Protein AF-A0A2M7IYM7-F1 (afdb_monomer)

Mean predicted aligned error: 7.08 Å

Sequence (75 aa):
MAKELKRDVRIAPPNLDFSMGYAIYGNTVRFISNQKNFGFLVESQELADMMRNQFKIIWDISKPTKESLTLTRQR

Foldseek 3Di:
DDDDDPDWDFAFDPPDDDQWDWDADQQKIKIAGPVDRDIDMDRHNVVSVVVVVVVVVRVVRTGTDPSNVVVVVVD

pLDDT: mean 85.77, std 16.22, range [38.91, 98.44]

Structure (mmCIF, N/CA/C/O backbone):
data_AF-A0A2M7IYM7-F1
#
_entry.id   AF-A0A2M7IYM7-F1
#
loop_
_atom_site.group_PDB
_atom_site.id
_atom_site.type_symbol
_atom_site.label_atom_id
_atom_site.label_alt_id
_atom_site.label_comp_id
_atom_site.label_asym_id
_atom_site.label_entity_id
_atom_site.label_seq_id
_atom_site.pdbx_PDB_ins_code
_atom_site.Cartn_x
_atom_site.Cartn_y
_atom_site.Cartn_z
_atom_site.occupancy
_atom_site.B_iso_or_equiv
_atom_site.auth_seq_id
_atom_site.auth_comp_id
_atom_site.auth_asym_id
_atom_site.auth_atom_id
_atom_site.pdbx_PDB_model_num
ATOM 1 N N . MET A 1 1 ? 12.102 -31.093 -3.497 1.00 38.91 1 MET A N 1
ATOM 2 C CA . MET A 1 1 ? 10.719 -30.587 -3.370 1.00 38.91 1 MET A CA 1
ATOM 3 C C . MET A 1 1 ? 10.784 -29.067 -3.262 1.00 38.91 1 MET A C 1
ATOM 5 O O . MET A 1 1 ? 11.210 -28.575 -2.225 1.00 38.91 1 MET A O 1
ATOM 9 N N . ALA A 1 2 ? 10.487 -28.317 -4.326 1.00 57.31 2 ALA A N 1
ATOM 10 C CA . ALA A 1 2 ? 10.411 -26.856 -4.230 1.00 57.31 2 ALA A CA 1
ATOM 11 C C . ALA A 1 2 ? 9.102 -26.486 -3.515 1.00 57.31 2 ALA A C 1
ATOM 13 O O . ALA A 1 2 ? 8.036 -26.950 -3.907 1.00 57.31 2 ALA A O 1
ATOM 14 N N . LYS A 1 3 ? 9.191 -25.729 -2.419 1.00 68.31 3 LYS A N 1
ATOM 15 C CA . LYS A 1 3 ? 8.040 -25.334 -1.599 1.00 68.31 3 LYS A CA 1
ATOM 16 C C . LYS A 1 3 ? 7.210 -24.301 -2.362 1.00 68.31 3 LYS A C 1
ATOM 18 O O . LYS A 1 3 ? 7.722 -23.229 -2.673 1.00 68.31 3 LYS A O 1
ATOM 23 N N . GLU A 1 4 ? 5.950 -24.616 -2.645 1.00 73.44 4 GLU A N 1
ATOM 24 C CA . GLU A 1 4 ? 5.015 -23.681 -3.272 1.00 73.44 4 GLU A CA 1
ATOM 25 C C . GLU A 1 4 ? 4.793 -22.473 -2.347 1.00 73.44 4 GLU A C 1
ATOM 27 O O . GLU A 1 4 ? 4.436 -22.612 -1.171 1.00 73.44 4 GLU A O 1
ATOM 32 N N . LEU A 1 5 ? 5.079 -21.273 -2.853 1.00 75.44 5 LEU A N 1
ATOM 33 C CA . LEU A 1 5 ? 4.918 -20.031 -2.106 1.00 75.44 5 LEU A CA 1
ATOM 34 C C . LEU A 1 5 ? 3.489 -19.516 -2.288 1.00 75.44 5 LEU A C 1
ATOM 36 O O . LEU A 1 5 ? 3.037 -19.322 -3.407 1.00 75.44 5 LEU A O 1
ATOM 40 N N . LYS A 1 6 ? 2.800 -19.207 -1.185 1.00 84.38 6 LYS A N 1
ATOM 41 C CA . LYS A 1 6 ? 1.455 -18.595 -1.201 1.00 84.38 6 LYS A CA 1
ATOM 42 C C . LYS A 1 6 ? 1.471 -17.074 -1.434 1.00 84.38 6 LYS A C 1
ATOM 44 O O . LYS A 1 6 ? 0.485 -16.404 -1.147 1.00 84.38 6 LYS A O 1
ATOM 49 N N . ARG A 1 7 ? 2.612 -16.516 -1.853 1.00 84.38 7 ARG A N 1
ATOM 50 C CA . ARG A 1 7 ? 2.825 -15.073 -2.028 1.00 84.38 7 ARG A CA 1
ATOM 51 C C . ARG A 1 7 ? 3.397 -14.798 -3.410 1.00 84.38 7 ARG A C 1
ATOM 53 O O . ARG A 1 7 ? 4.337 -15.474 -3.822 1.00 84.38 7 ARG A O 1
ATOM 60 N N . ASP A 1 8 ? 2.904 -13.737 -4.031 1.00 90.06 8 ASP A N 1
ATOM 61 C CA . ASP A 1 8 ? 3.539 -13.124 -5.189 1.00 90.06 8 ASP A CA 1
ATOM 62 C C . ASP A 1 8 ? 4.379 -11.933 -4.736 1.00 90.06 8 ASP A C 1
ATOM 64 O O . ASP A 1 8 ? 4.020 -11.218 -3.798 1.00 90.06 8 ASP A O 1
ATOM 68 N N . VAL A 1 9 ? 5.511 -11.707 -5.403 1.00 91.06 9 VAL A N 1
ATOM 69 C CA . VAL A 1 9 ? 6.404 -10.581 -5.109 1.00 91.06 9 VAL A CA 1
ATOM 70 C C . VAL A 1 9 ? 6.844 -9.920 -6.398 1.00 91.06 9 VAL A C 1
ATOM 72 O O . VAL A 1 9 ? 7.272 -10.588 -7.341 1.00 91.06 9 VAL A O 1
ATOM 75 N N . ARG A 1 10 ? 6.799 -8.590 -6.405 1.00 93.50 10 ARG A N 1
ATOM 76 C CA . ARG A 1 10 ? 7.320 -7.764 -7.487 1.00 93.50 10 ARG A CA 1
ATOM 77 C C . ARG A 1 10 ? 8.254 -6.6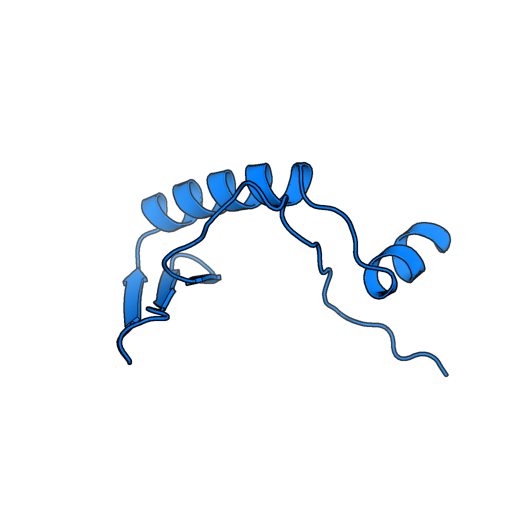90 -6.944 1.00 93.50 10 A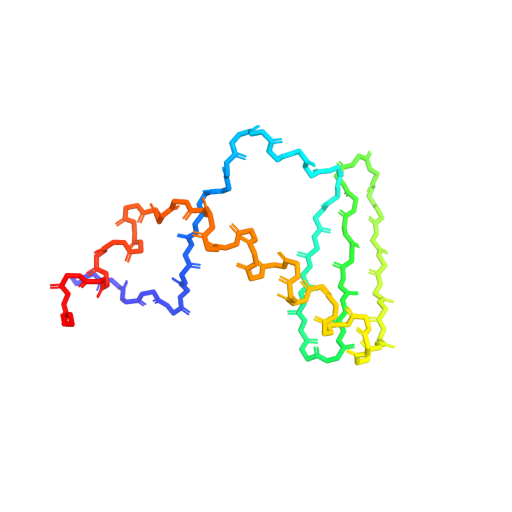RG A C 1
ATOM 79 O O . ARG A 1 10 ? 8.163 -6.310 -5.781 1.00 93.50 10 ARG A O 1
ATOM 86 N N . ILE A 1 11 ? 9.152 -6.222 -7.801 1.00 92.94 11 ILE A N 1
ATOM 87 C CA . ILE A 1 11 ? 10.082 -5.130 -7.531 1.00 92.94 11 ILE A CA 1
ATOM 88 C C . ILE A 1 11 ? 9.558 -3.879 -8.226 1.00 92.94 11 ILE A C 1
ATOM 90 O O . ILE A 1 11 ? 9.398 -3.872 -9.452 1.00 92.94 11 ILE A O 1
ATOM 94 N N . ALA A 1 12 ? 9.285 -2.841 -7.437 1.00 93.62 12 ALA A N 1
ATOM 95 C CA . ALA A 1 12 ? 8.843 -1.551 -7.945 1.00 93.62 12 ALA A CA 1
ATOM 96 C C . ALA A 1 12 ? 9.926 -0.885 -8.816 1.00 93.62 12 ALA A C 1
ATOM 98 O O . ALA A 1 12 ? 11.121 -1.118 -8.601 1.00 93.62 12 ALA A O 1
ATOM 99 N N . PRO A 1 13 ? 9.535 -0.064 -9.807 1.00 93.00 13 PRO A N 1
ATOM 100 C CA . PRO A 1 13 ? 10.469 0.757 -10.566 1.00 93.00 13 PRO A CA 1
ATOM 101 C C . PRO A 1 13 ? 11.341 1.647 -9.661 1.00 93.00 13 PRO A C 1
ATOM 103 O O . PRO A 1 13 ? 10.836 2.188 -8.678 1.00 93.00 13 PRO A O 1
ATOM 106 N N . PRO A 1 14 ? 12.628 1.856 -9.997 1.00 90.12 14 PRO A N 1
ATOM 107 C CA . PRO A 1 14 ? 13.567 2.590 -9.142 1.00 90.12 14 PRO A CA 1
ATOM 108 C C . PRO A 1 14 ? 13.241 4.083 -8.993 1.00 90.12 14 PRO A C 1
ATOM 110 O O . PRO A 1 14 ? 13.783 4.739 -8.115 1.00 90.12 14 PRO A O 1
ATOM 113 N N . ASN A 1 15 ? 12.379 4.633 -9.852 1.00 90.94 15 ASN A N 1
ATOM 114 C CA . ASN A 1 15 ? 11.918 6.020 -9.785 1.00 90.9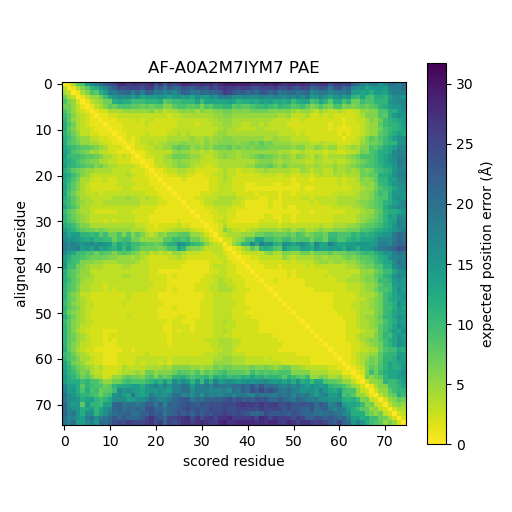4 15 ASN A CA 1
ATOM 115 C C . ASN A 1 15 ? 10.765 6.236 -8.788 1.00 90.94 15 ASN A C 1
ATOM 117 O O . ASN A 1 15 ? 10.327 7.371 -8.621 1.00 90.94 15 ASN A O 1
ATOM 121 N N . LEU A 1 16 ? 10.242 5.171 -8.172 1.00 90.06 16 LEU A N 1
ATOM 122 C CA . LEU A 1 16 ? 9.283 5.279 -7.079 1.00 90.06 16 LEU A CA 1
ATOM 123 C C . LEU A 1 16 ? 10.027 5.226 -5.749 1.00 90.06 16 LEU A C 1
ATOM 125 O O . LEU A 1 16 ? 10.535 4.175 -5.360 1.00 90.06 16 LEU A O 1
ATOM 129 N N . ASP A 1 17 ? 10.053 6.359 -5.057 1.00 86.25 17 ASP A N 1
ATOM 130 C CA . ASP A 1 17 ? 10.598 6.462 -3.710 1.00 86.25 17 ASP A CA 1
ATOM 131 C C . ASP A 1 17 ? 9.460 6.478 -2.681 1.00 86.25 17 ASP A C 1
ATOM 133 O O . ASP A 1 17 ? 8.545 7.305 -2.746 1.00 86.25 17 ASP A O 1
ATOM 137 N N . PHE A 1 18 ? 9.509 5.542 -1.736 1.00 86.56 18 PHE A N 1
ATOM 138 C CA . PHE A 1 18 ? 8.532 5.416 -0.662 1.00 86.56 18 PHE A CA 1
ATOM 139 C C . PHE A 1 18 ? 9.187 5.811 0.660 1.00 86.56 18 PHE A C 1
ATOM 141 O O . PHE A 1 18 ? 9.944 5.044 1.255 1.00 86.56 18 PHE A O 1
ATOM 148 N N . SER A 1 19 ? 8.841 6.996 1.164 1.00 87.81 19 SER A N 1
ATOM 149 C CA . SER A 1 19 ? 9.331 7.486 2.460 1.00 87.81 19 SER A CA 1
ATOM 150 C C . SER A 1 19 ? 8.754 6.717 3.659 1.00 87.81 19 SER A C 1
ATOM 152 O O . SER A 1 19 ? 9.362 6.682 4.732 1.00 87.81 19 SER A O 1
ATOM 154 N N . MET A 1 20 ? 7.599 6.070 3.475 1.00 90.06 20 MET A N 1
ATOM 155 C CA . MET A 1 20 ? 6.950 5.179 4.438 1.00 90.06 20 MET A CA 1
ATOM 156 C C . MET A 1 20 ? 6.472 3.904 3.745 1.00 90.06 20 MET A C 1
ATOM 158 O O . MET A 1 20 ? 6.082 3.928 2.578 1.00 90.06 20 MET A O 1
ATOM 162 N N . GLY A 1 21 ? 6.440 2.803 4.491 1.00 92.19 21 GLY A N 1
ATOM 163 C CA . GLY A 1 21 ? 5.765 1.582 4.065 1.00 92.19 21 GLY A CA 1
ATOM 164 C C . GLY A 1 21 ? 4.280 1.615 4.420 1.00 92.19 21 GLY A C 1
ATOM 165 O O . GLY A 1 21 ? 3.878 2.255 5.395 1.00 92.19 21 GLY A O 1
ATOM 166 N N . TYR A 1 22 ? 3.461 0.882 3.665 1.00 95.06 22 TYR A N 1
ATOM 167 C CA . TYR A 1 22 ? 2.088 0.601 4.070 1.00 95.06 22 TYR A CA 1
ATOM 168 C C . TYR A 1 22 ? 1.673 -0.840 3.776 1.00 95.06 22 TYR A C 1
ATOM 170 O O . TYR A 1 22 ? 2.202 -1.490 2.876 1.00 95.06 22 TYR A O 1
ATOM 178 N N . ALA A 1 23 ? 0.707 -1.330 4.549 1.00 95.88 23 ALA A N 1
ATOM 179 C CA . ALA A 1 23 ? 0.058 -2.617 4.340 1.00 95.88 23 ALA A CA 1
ATOM 180 C C . ALA A 1 23 ? -1.461 -2.457 4.442 1.00 95.88 23 ALA A C 1
ATOM 182 O O . ALA A 1 23 ? -1.959 -1.767 5.333 1.00 95.88 23 ALA A O 1
ATOM 183 N N . ILE A 1 24 ? -2.186 -3.108 3.536 1.00 97.69 24 ILE A N 1
ATOM 184 C CA . ILE A 1 24 ? -3.648 -3.063 3.467 1.00 97.69 24 ILE A CA 1
ATOM 185 C C 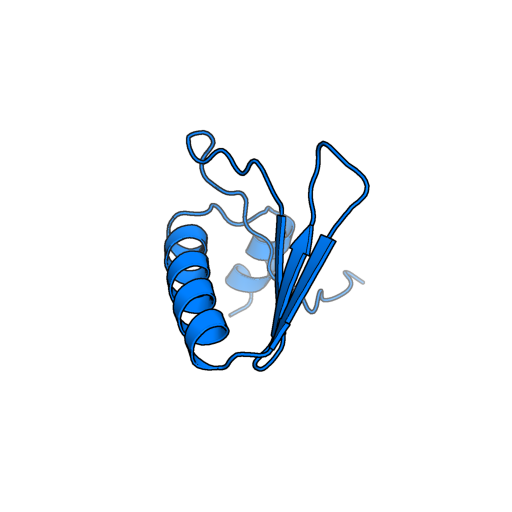. ILE A 1 24 ? -4.190 -4.430 3.877 1.00 97.69 24 ILE A C 1
ATOM 187 O O . ILE A 1 24 ? -3.770 -5.450 3.329 1.00 97.69 24 ILE A O 1
ATOM 191 N N . TYR A 1 25 ? -5.133 -4.458 4.816 1.00 96.94 25 TYR A N 1
ATOM 192 C CA . TYR A 1 25 ? -5.797 -5.683 5.255 1.00 96.94 25 TYR A CA 1
ATOM 193 C C . TYR A 1 25 ? -7.267 -5.4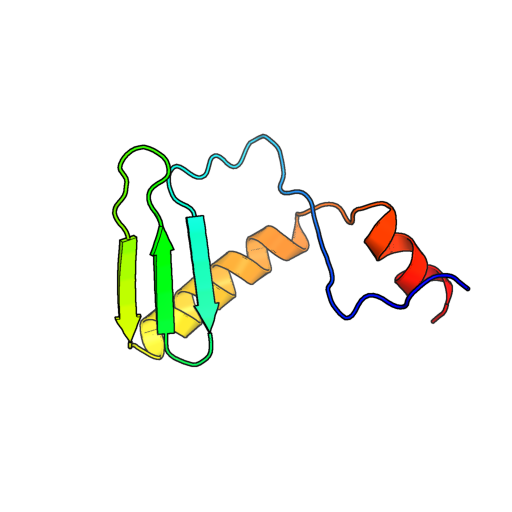10 5.567 1.00 96.94 25 TYR A C 1
ATOM 195 O O . TYR A 1 25 ? -7.569 -4.627 6.469 1.00 96.94 25 TYR A O 1
ATOM 203 N N . GLY A 1 26 ? -8.189 -6.041 4.832 1.00 96.44 26 GLY A N 1
ATOM 204 C CA . GLY A 1 26 ? -9.611 -5.698 4.934 1.00 96.44 26 GLY A CA 1
ATOM 205 C C . GLY A 1 26 ? -9.813 -4.186 4.777 1.00 96.44 26 GLY A C 1
ATOM 206 O O . GLY A 1 26 ? -9.137 -3.560 3.965 1.00 96.44 26 GLY A O 1
ATOM 207 N N . ASN A 1 27 ? -10.677 -3.587 5.585 1.00 97.94 27 ASN A N 1
ATOM 208 C CA . ASN A 1 27 ? -10.926 -2.141 5.642 1.00 97.94 27 ASN A CA 1
ATOM 209 C C . ASN A 1 27 ? -9.848 -1.339 6.413 1.00 97.94 27 ASN A C 1
ATOM 211 O O . ASN A 1 27 ? -10.087 -0.184 6.756 1.00 97.94 27 ASN A O 1
ATOM 215 N N . THR A 1 28 ? -8.677 -1.918 6.706 1.00 98.12 28 THR A N 1
ATOM 216 C CA . THR A 1 28 ? -7.606 -1.248 7.463 1.00 98.12 28 THR A CA 1
ATOM 217 C C . THR A 1 28 ? -6.368 -0.981 6.615 1.00 98.12 28 THR A C 1
ATOM 219 O O . THR A 1 28 ? -5.964 -1.805 5.789 1.00 98.12 28 THR A O 1
ATOM 222 N N . VAL A 1 29 ? -5.726 0.161 6.864 1.00 98.12 29 VAL A N 1
ATOM 223 C CA . VAL A 1 29 ? -4.421 0.521 6.301 1.00 98.12 29 VAL A CA 1
ATOM 224 C C . VAL A 1 29 ? -3.456 0.820 7.439 1.00 98.12 29 VAL A C 1
ATOM 226 O O . VAL A 1 29 ? -3.743 1.630 8.319 1.00 98.12 29 VAL A O 1
ATOM 229 N N . ARG A 1 30 ? -2.299 0.159 7.425 1.00 97.31 30 ARG A N 1
ATOM 230 C CA . ARG A 1 30 ? -1.198 0.399 8.361 1.00 97.31 30 ARG A CA 1
ATOM 231 C C . ARG A 1 30 ? -0.118 1.186 7.650 1.00 97.31 30 ARG A C 1
ATOM 233 O O . ARG A 1 30 ? 0.381 0.708 6.639 1.00 97.31 30 ARG A O 1
ATOM 240 N N . PHE A 1 31 ? 0.267 2.326 8.202 1.00 95.94 31 PHE A N 1
ATOM 241 C CA . PHE A 1 31 ? 1.431 3.090 7.767 1.00 95.94 31 PHE A CA 1
ATOM 242 C C . PHE A 1 31 ? 2.572 2.871 8.752 1.00 95.94 31 PHE A C 1
ATOM 244 O O . PHE A 1 31 ? 2.364 2.901 9.966 1.00 95.94 31 PHE A O 1
ATOM 251 N N . ILE A 1 32 ? 3.770 2.629 8.230 1.00 94.19 32 ILE A N 1
ATOM 252 C CA . ILE A 1 32 ? 4.968 2.318 9.008 1.00 94.19 32 ILE A CA 1
ATOM 253 C C . ILE A 1 32 ? 6.062 3.281 8.558 1.00 94.19 32 ILE A C 1
ATOM 255 O O . ILE A 1 32 ? 6.434 3.307 7.383 1.00 94.19 32 ILE A O 1
ATOM 259 N N . SER A 1 33 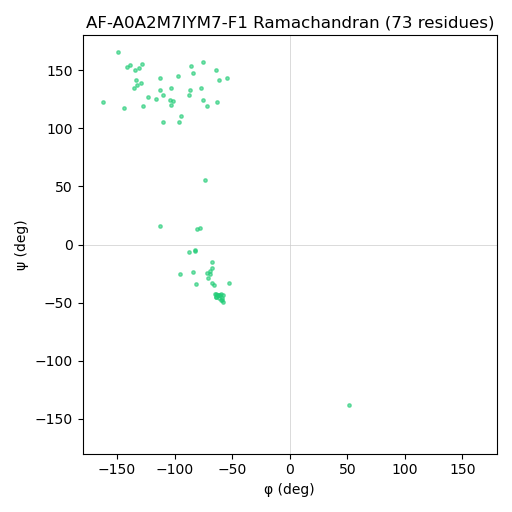? 6.558 4.096 9.485 1.00 91.25 33 SER A N 1
ATOM 260 C CA . SER A 1 33 ? 7.658 5.009 9.202 1.00 91.25 33 SER A CA 1
ATOM 261 C C . SER A 1 33 ? 8.984 4.254 9.177 1.00 91.25 33 SER A C 1
ATOM 263 O O . SER A 1 33 ? 9.273 3.453 10.063 1.00 91.25 33 SER A O 1
ATOM 265 N N . ASN A 1 34 ? 9.804 4.544 8.167 1.00 79.31 34 ASN A N 1
ATOM 266 C CA . ASN A 1 34 ? 11.159 3.998 8.063 1.00 79.31 34 ASN A CA 1
ATOM 267 C C . ASN A 1 34 ? 12.182 4.818 8.865 1.00 79.31 34 ASN A C 1
ATOM 269 O O . ASN A 1 34 ? 13.233 4.304 9.228 1.00 79.31 34 ASN A O 1
ATOM 273 N N . GLN A 1 35 ? 11.899 6.100 9.122 1.00 79.50 35 GLN A N 1
ATOM 274 C CA . GLN A 1 35 ? 12.855 7.024 9.751 1.00 79.50 35 GLN A CA 1
ATOM 275 C C . GLN A 1 35 ? 12.678 7.142 11.263 1.00 79.50 35 GLN A C 1
ATOM 277 O O . GLN A 1 35 ? 13.594 7.525 11.984 1.00 79.50 35 GLN A O 1
ATOM 282 N N . LYS A 1 36 ? 11.472 6.870 11.750 1.00 76.38 36 LYS A N 1
ATOM 283 C CA . LYS A 1 36 ? 11.123 6.955 13.163 1.00 76.38 36 LYS A CA 1
ATOM 284 C C . LYS A 1 36 ? 10.357 5.684 13.503 1.00 76.38 36 LYS A C 1
ATOM 286 O O . LYS A 1 36 ? 9.538 5.254 12.703 1.00 76.38 36 LYS A O 1
ATOM 291 N N . ASN A 1 37 ? 10.579 5.113 14.683 1.00 82.50 37 ASN A N 1
ATOM 292 C CA . ASN A 1 37 ? 9.914 3.883 15.133 1.00 82.50 37 ASN A CA 1
ATOM 293 C C . ASN A 1 37 ? 8.438 4.130 15.506 1.00 82.50 37 ASN A C 1
ATOM 295 O O . ASN A 1 37 ? 8.023 3.868 16.631 1.00 82.50 37 ASN A O 1
ATOM 299 N N . PHE A 1 38 ? 7.650 4.684 14.585 1.00 90.50 38 PHE A N 1
ATOM 300 C CA . PHE A 1 38 ? 6.216 4.864 14.741 1.00 90.50 38 PHE A CA 1
ATOM 301 C C . PHE A 1 38 ? 5.478 4.353 13.509 1.00 90.50 38 PHE A C 1
ATOM 303 O O . PHE A 1 38 ? 5.971 4.367 12.381 1.00 90.50 38 PHE A O 1
ATOM 310 N N . GLY A 1 39 ? 4.251 3.927 13.747 1.00 92.81 39 GLY A N 1
ATOM 311 C CA . GLY A 1 39 ? 3.285 3.612 12.719 1.00 92.81 39 GLY A CA 1
ATOM 312 C C . GLY A 1 39 ? 1.896 3.905 13.252 1.00 92.81 39 GLY A C 1
ATOM 313 O O . GLY A 1 39 ? 1.708 4.096 14.454 1.00 92.81 39 GLY A O 1
ATOM 314 N N . PHE A 1 40 ? 0.927 3.960 12.356 1.00 9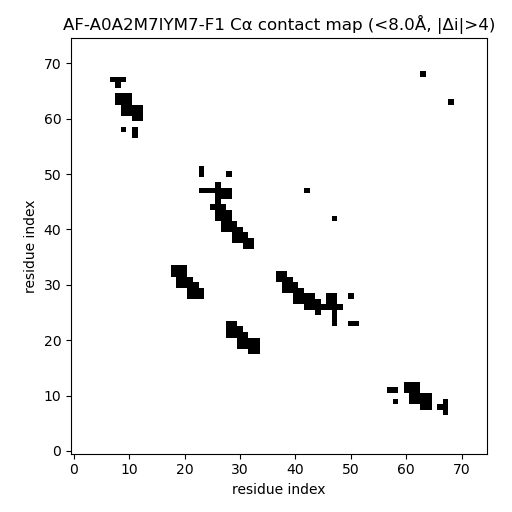5.19 40 PHE A N 1
ATOM 315 C CA . PHE A 1 40 ? -0.467 4.142 12.727 1.00 95.19 40 PHE A CA 1
ATOM 316 C C . PHE A 1 40 ? -1.358 3.284 11.838 1.00 95.19 40 PHE A C 1
ATOM 318 O O . PHE A 1 40 ? -0.997 2.930 10.713 1.00 95.19 40 PHE A O 1
ATOM 325 N N . LEU A 1 41 ? -2.513 2.917 12.382 1.00 97.38 41 LEU A N 1
ATOM 326 C CA . LEU A 1 41 ? -3.542 2.159 11.691 1.00 97.38 41 LEU A CA 1
ATOM 327 C C . LEU A 1 41 ? -4.754 3.060 11.516 1.00 97.38 41 LEU A C 1
ATOM 329 O O . LEU A 1 41 ? -5.194 3.698 12.469 1.00 97.38 41 LEU A O 1
ATOM 333 N N . VAL A 1 42 ? -5.293 3.078 10.306 1.00 98.00 42 VAL A N 1
ATOM 334 C CA . VAL A 1 42 ? -6.571 3.717 10.006 1.00 98.00 42 VAL A CA 1
ATOM 335 C C . VAL A 1 42 ? -7.540 2.638 9.554 1.00 98.00 42 VAL A C 1
ATOM 337 O O . VAL A 1 42 ? -7.243 1.887 8.623 1.00 98.00 42 VAL A O 1
ATOM 340 N N . GLU A 1 43 ? -8.688 2.555 10.217 1.00 98.31 43 GLU A N 1
ATOM 341 C CA . GLU A 1 43 ? -9.807 1.719 9.796 1.00 98.31 43 GLU A CA 1
ATOM 342 C C . GLU A 1 43 ? -10.799 2.581 9.012 1.00 98.31 43 GLU A C 1
ATOM 344 O O . GLU A 1 43 ? -11.484 3.437 9.564 1.00 98.31 43 GLU A O 1
ATOM 349 N N . SER A 1 44 ? -10.815 2.403 7.694 1.00 98.25 44 SER A N 1
ATOM 350 C CA . SER A 1 44 ? -11.704 3.102 6.774 1.00 98.25 44 SER A CA 1
ATOM 351 C C . SER A 1 44 ? -11.752 2.338 5.458 1.00 98.25 44 SER A C 1
ATOM 353 O O . SER A 1 44 ? -10.725 2.132 4.805 1.00 98.25 44 SER A O 1
ATOM 355 N N . GLN A 1 45 ? -12.957 1.933 5.054 1.00 98.31 45 GLN A N 1
ATOM 356 C CA . GLN A 1 45 ? -13.165 1.243 3.783 1.00 98.31 45 GLN A CA 1
ATOM 357 C C . GLN A 1 45 ? -12.752 2.127 2.598 1.00 98.31 45 GLN A C 1
ATOM 359 O O . GLN A 1 45 ? -12.046 1.658 1.712 1.00 98.31 45 GLN A O 1
ATOM 364 N N . GLU A 1 46 ? -13.114 3.411 2.630 1.00 98.44 46 GLU A N 1
ATOM 365 C CA . GLU A 1 46 ? -12.789 4.382 1.581 1.00 98.44 46 GLU A CA 1
ATOM 366 C C . GLU A 1 46 ? -11.274 4.555 1.417 1.00 98.44 46 GLU A C 1
ATOM 368 O O . GLU A 1 46 ? -10.744 4.479 0.305 1.00 98.44 46 GLU A O 1
ATOM 373 N N . LEU A 1 47 ? -10.550 4.701 2.533 1.00 98.06 47 LEU A N 1
ATOM 374 C CA . LEU A 1 47 ? -9.094 4.800 2.491 1.00 98.06 47 LEU A CA 1
ATOM 375 C C . LEU A 1 47 ? -8.465 3.495 1.990 1.00 98.06 47 LEU A C 1
ATOM 377 O O . LEU A 1 47 ? -7.546 3.529 1.173 1.00 98.06 47 LEU A O 1
ATOM 381 N N . ALA A 1 48 ? -8.954 2.342 2.455 1.00 98.44 48 ALA A N 1
ATOM 382 C CA . ALA A 1 48 ? -8.463 1.049 1.997 1.00 98.44 48 ALA A CA 1
ATOM 383 C C . ALA A 1 48 ? -8.658 0.879 0.482 1.00 98.44 48 ALA A C 1
ATOM 385 O O . ALA A 1 48 ? -7.733 0.434 -0.196 1.00 98.44 48 ALA A O 1
ATOM 386 N N . ASP A 1 49 ? -9.806 1.277 -0.067 1.00 98.38 49 ASP A N 1
ATOM 387 C CA . ASP A 1 49 ? -10.086 1.217 -1.505 1.00 98.38 49 ASP A CA 1
ATOM 388 C C . ASP A 1 49 ? -9.167 2.135 -2.315 1.00 98.38 49 ASP A C 1
ATOM 390 O O . ASP A 1 49 ? -8.566 1.698 -3.303 1.00 98.38 49 ASP A O 1
ATOM 394 N N . MET A 1 50 ? -8.968 3.375 -1.860 1.00 98.19 50 MET A N 1
ATOM 395 C CA . MET A 1 50 ? -8.027 4.306 -2.485 1.00 98.19 50 MET A CA 1
ATOM 396 C C . MET A 1 50 ? -6.603 3.729 -2.518 1.00 98.19 50 MET A C 1
ATOM 398 O O . MET A 1 50 ? -5.960 3.694 -3.572 1.00 98.19 50 MET A O 1
ATOM 402 N N . MET A 1 51 ? -6.121 3.223 -1.381 1.00 97.75 51 MET A N 1
ATOM 403 C C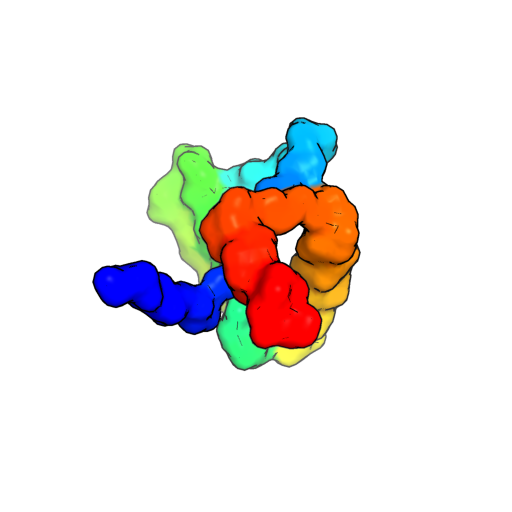A . MET A 1 51 ? -4.772 2.667 -1.272 1.00 97.75 51 MET A CA 1
ATOM 404 C C . MET A 1 51 ? -4.616 1.370 -2.080 1.00 97.75 51 MET A C 1
ATOM 406 O O . MET A 1 51 ? -3.550 1.137 -2.648 1.00 97.75 51 MET A O 1
ATOM 410 N N . ARG A 1 52 ? -5.662 0.536 -2.205 1.00 97.81 52 ARG A N 1
ATOM 411 C CA . ARG A 1 52 ? -5.637 -0.654 -3.080 1.00 97.81 52 ARG A CA 1
ATOM 412 C C . ARG A 1 52 ? -5.490 -0.271 -4.544 1.00 97.81 52 ARG A C 1
ATOM 414 O O . ARG A 1 52 ? -4.719 -0.912 -5.254 1.00 97.81 52 ARG A O 1
ATOM 421 N N . ASN A 1 53 ? -6.199 0.763 -4.991 1.00 97.88 53 ASN A N 1
ATOM 422 C CA . ASN A 1 53 ? -6.085 1.249 -6.364 1.00 97.88 53 ASN A CA 1
ATOM 423 C C . ASN A 1 53 ? -4.672 1.769 -6.642 1.00 97.88 53 ASN A C 1
ATOM 425 O O . ASN A 1 53 ? -4.076 1.407 -7.656 1.00 97.88 53 ASN A O 1
ATOM 429 N N . GLN A 1 54 ? -4.094 2.529 -5.708 1.00 96.44 54 GLN A N 1
ATOM 430 C CA . GLN A 1 54 ? -2.700 2.957 -5.809 1.00 96.44 54 GLN A CA 1
ATOM 431 C C . GLN A 1 54 ? -1.739 1.757 -5.862 1.00 96.44 54 GLN A C 1
ATOM 433 O O . GLN A 1 54 ? -0.877 1.696 -6.740 1.00 96.44 54 GLN A O 1
ATOM 438 N N . PHE A 1 55 ? -1.907 0.780 -4.963 1.00 96.25 55 PHE A N 1
ATOM 439 C CA . PHE A 1 55 ? -1.094 -0.436 -4.940 1.00 96.25 55 PHE A CA 1
ATOM 440 C C . PHE A 1 55 ? -1.187 -1.206 -6.261 1.00 96.25 55 PHE A C 1
ATOM 442 O O . PHE A 1 55 ? -0.162 -1.635 -6.780 1.00 96.25 55 PHE A O 1
ATOM 449 N N . LYS A 1 56 ? -2.387 -1.345 -6.839 1.00 96.62 56 LYS A N 1
ATOM 450 C CA . LYS A 1 56 ? -2.606 -2.019 -8.126 1.00 96.62 56 LYS A CA 1
ATOM 451 C C . LYS A 1 56 ? -1.817 -1.354 -9.254 1.00 96.62 56 LYS A C 1
ATOM 453 O O . LYS A 1 56 ? -1.135 -2.050 -9.996 1.00 96.62 56 LYS A O 1
ATOM 458 N N . ILE A 1 57 ? -1.848 -0.023 -9.341 1.00 96.25 57 ILE A N 1
ATOM 459 C CA . ILE A 1 57 ? -1.085 0.729 -10.351 1.00 96.25 57 ILE A CA 1
ATOM 460 C C . ILE A 1 57 ? 0.413 0.437 -10.209 1.00 96.25 57 ILE A C 1
ATOM 462 O O . ILE A 1 57 ? 1.074 0.110 -11.193 1.00 96.25 57 ILE A O 1
ATOM 466 N N . ILE A 1 58 ? 0.943 0.501 -8.981 1.00 95.69 58 ILE A N 1
ATOM 467 C CA . ILE A 1 58 ? 2.353 0.194 -8.698 1.00 95.69 58 ILE A CA 1
ATOM 468 C C . ILE A 1 58 ? 2.662 -1.265 -9.057 1.00 95.69 58 ILE A C 1
ATOM 470 O O . ILE A 1 58 ? 3.688 -1.551 -9.671 1.00 95.69 58 ILE A O 1
ATOM 474 N N . TRP A 1 59 ? 1.779 -2.194 -8.702 1.00 95.38 59 TRP A N 1
ATOM 475 C CA . TRP A 1 59 ? 1.931 -3.621 -8.965 1.00 95.38 59 TRP A CA 1
ATOM 476 C C . TRP A 1 59 ? 2.020 -3.931 -10.460 1.00 95.38 59 TRP A C 1
ATOM 478 O O . TRP A 1 59 ? 2.882 -4.712 -10.873 1.00 95.38 59 TRP A O 1
ATOM 488 N N . ASP A 1 60 ? 1.175 -3.292 -11.269 1.00 94.69 60 ASP A N 1
ATOM 489 C CA . ASP A 1 60 ? 1.100 -3.502 -12.715 1.00 94.69 60 ASP A CA 1
ATOM 490 C C . ASP A 1 60 ? 2.379 -3.038 -13.432 1.00 94.69 60 ASP A C 1
ATOM 492 O O . ASP A 1 60 ? 2.836 -3.707 -14.359 1.00 94.69 60 ASP A O 1
ATOM 496 N N . ILE A 1 61 ? 3.021 -1.966 -12.951 1.00 95.31 61 ILE A N 1
ATOM 497 C CA . ILE A 1 61 ? 4.312 -1.474 -13.476 1.00 95.31 61 ILE A CA 1
ATOM 498 C C . ILE A 1 61 ? 5.540 -2.138 -12.825 1.00 95.31 61 ILE A C 1
ATOM 500 O O . ILE A 1 61 ? 6.674 -1.897 -13.245 1.00 95.31 61 ILE A O 1
ATOM 504 N N . SER A 1 62 ? 5.344 -2.966 -11.796 1.00 95.38 62 SER A N 1
ATOM 505 C CA . SER A 1 62 ? 6.426 -3.646 -11.075 1.00 95.38 62 SER A CA 1
ATOM 506 C C . SER A 1 62 ? 6.872 -4.933 -11.771 1.00 95.38 62 SER A C 1
ATOM 508 O O . SER A 1 62 ? 6.072 -5.669 -12.351 1.00 95.38 62 SER A O 1
ATOM 510 N N . LYS A 1 63 ? 8.164 -5.261 -11.659 1.00 91.81 63 LYS A N 1
ATOM 511 C CA . LYS A 1 63 ? 8.751 -6.457 -12.285 1.00 91.81 63 LYS A CA 1
ATOM 512 C C . LYS A 1 63 ? 8.608 -7.686 -11.382 1.00 91.81 63 LYS A C 1
ATOM 514 O O . LYS A 1 63 ? 8.964 -7.596 -10.208 1.00 91.81 63 LYS A O 1
ATOM 519 N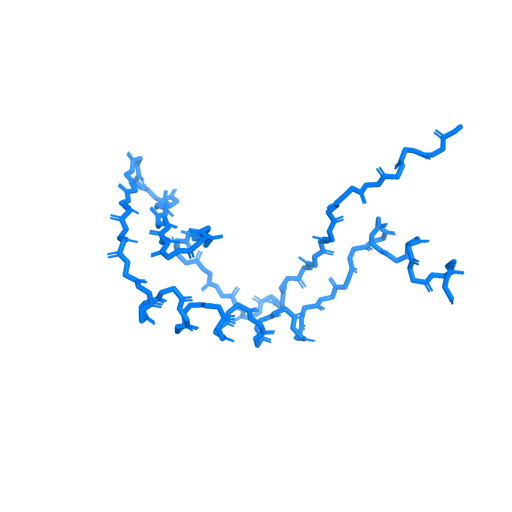 N . PRO A 1 64 ? 8.160 -8.845 -11.891 1.00 86.81 64 PRO A N 1
ATOM 520 C CA . PRO A 1 64 ? 8.126 -10.077 -11.107 1.00 86.81 64 PRO A CA 1
ATOM 521 C C . PRO A 1 64 ? 9.534 -10.494 -10.665 1.00 86.81 64 PRO A C 1
ATOM 523 O O . PRO A 1 64 ? 10.505 -10.368 -11.416 1.00 86.81 64 PRO A O 1
ATOM 526 N N . THR A 1 65 ? 9.662 -11.007 -9.443 1.00 80.75 65 THR A N 1
ATOM 527 C CA . THR A 1 65 ? 10.911 -11.630 -8.983 1.00 80.75 65 THR A CA 1
ATOM 528 C C . THR A 1 65 ? 11.077 -13.022 -9.598 1.00 80.75 65 THR A C 1
ATOM 530 O O . THR A 1 65 ? 10.093 -13.667 -9.967 1.00 80.75 65 THR A O 1
ATOM 533 N N . LYS A 1 66 ? 12.316 -13.534 -9.672 1.00 69.25 66 LYS A N 1
ATOM 534 C CA . LYS A 1 66 ? 12.602 -14.900 -10.164 1.00 69.25 66 LYS A CA 1
ATOM 535 C C . LYS A 1 66 ? 11.773 -15.975 -9.443 1.00 69.25 66 LYS A C 1
ATOM 537 O O . LYS A 1 66 ? 11.358 -16.939 -10.071 1.00 69.25 66 LYS A O 1
ATOM 542 N N . GLU A 1 67 ? 11.478 -15.770 -8.159 1.00 63.84 67 GLU A N 1
ATOM 543 C CA . GLU A 1 67 ? 10.612 -16.653 -7.368 1.00 63.84 67 GLU A CA 1
ATOM 544 C C . GLU A 1 67 ? 9.172 -16.672 -7.906 1.00 63.84 67 GLU A C 1
ATOM 546 O O . GLU A 1 67 ? 8.618 -17.748 -8.112 1.00 63.84 67 GLU A O 1
ATOM 551 N N . SER A 1 68 ? 8.602 -15.506 -8.234 1.00 57.66 68 SER A N 1
ATOM 552 C CA . SER A 1 68 ? 7.243 -15.394 -8.794 1.00 57.66 68 SER A CA 1
ATOM 553 C C . SER A 1 68 ? 7.117 -15.903 -10.240 1.00 57.66 68 SER A C 1
ATOM 555 O O . SER A 1 68 ? 6.079 -16.433 -10.625 1.00 57.66 68 SER A O 1
ATOM 557 N N . LEU A 1 69 ? 8.189 -15.829 -11.038 1.00 56.69 69 LEU A N 1
ATOM 558 C CA . LEU A 1 69 ? 8.204 -16.315 -12.428 1.00 56.69 69 LEU A CA 1
ATOM 559 C C . LEU A 1 69 ? 8.094 -17.844 -12.542 1.00 56.69 69 LEU A C 1
ATOM 561 O O . LEU A 1 69 ? 7.699 -18.358 -13.590 1.00 56.69 69 LEU A O 1
ATOM 565 N N . THR A 1 70 ? 8.417 -18.575 -11.472 1.00 52.34 70 THR A N 1
ATOM 566 C CA . THR A 1 70 ? 8.310 -20.042 -11.440 1.00 52.34 70 THR A CA 1
ATOM 567 C C . THR A 1 70 ? 6.843 -20.503 -11.446 1.00 52.34 70 THR A C 1
ATOM 569 O O . THR A 1 70 ? 6.552 -21.581 -11.953 1.00 52.34 70 THR A O 1
ATOM 572 N N . LEU A 1 71 ? 5.912 -19.661 -10.973 1.00 52.75 71 LEU A N 1
ATOM 573 C CA . LEU A 1 71 ? 4.466 -19.928 -10.959 1.00 52.75 71 LEU A CA 1
ATOM 574 C C . LEU A 1 71 ? 3.796 -19.646 -12.315 1.00 52.75 71 LEU A C 1
ATOM 576 O O . LEU A 1 71 ? 2.880 -20.364 -12.706 1.00 52.75 71 LEU A O 1
ATOM 580 N N . THR A 1 72 ? 4.260 -18.643 -13.073 1.00 48.91 72 THR A N 1
ATOM 581 C CA . THR A 1 72 ? 3.668 -18.300 -14.385 1.00 48.91 72 THR A CA 1
ATOM 582 C C . THR A 1 72 ? 3.986 -19.331 -15.472 1.00 48.91 72 THR A C 1
ATOM 584 O O . THR A 1 72 ? 3.228 -19.460 -16.422 1.00 48.91 72 THR A O 1
ATOM 587 N N . ARG A 1 73 ? 5.082 -20.093 -15.348 1.00 48.28 73 ARG A N 1
ATOM 588 C CA . ARG A 1 73 ? 5.469 -21.127 -16.330 1.00 48.28 73 ARG A CA 1
ATOM 589 C C . ARG A 1 73 ? 4.758 -22.477 -16.158 1.00 48.28 73 ARG A C 1
ATOM 591 O O . ARG A 1 73 ? 4.978 -23.359 -16.981 1.00 48.28 73 ARG A O 1
ATOM 598 N N . GLN A 1 74 ? 3.956 -22.651 -15.105 1.00 42.25 74 GLN A N 1
ATOM 599 C CA . GLN A 1 74 ? 3.208 -23.888 -14.830 1.00 42.25 74 GLN A CA 1
ATOM 600 C C . GLN A 1 74 ? 1.682 -23.725 -14.963 1.00 42.25 74 GLN A C 1
ATOM 602 O O . GLN A 1 74 ? 0.937 -24.573 -14.476 1.00 42.25 74 GLN A O 1
ATOM 607 N N . ARG A 1 75 ? 1.214 -22.651 -15.611 1.00 42.72 75 ARG A N 1
ATOM 608 C CA . ARG A 1 75 ? -0.195 -22.436 -15.963 1.00 42.72 75 ARG A CA 1
ATOM 609 C C . ARG A 1 75 ? -0.372 -22.316 -17.466 1.00 42.72 75 ARG A C 1
ATOM 611 O O . ARG A 1 75 ? 0.525 -21.722 -18.101 1.00 42.72 75 ARG A O 1
#

Nearest PDB structures (foldseek):
  5v1u-assembly2_B  TM=5.924E-01  e=2.113E+00  Thermobaculum terrenum ATCC BAA-798
  8snx-assembly1_A  TM=5.836E-01  e=6.073E+00  Respiratory syncytial virus A2
  8fu3-assembly1_A  TM=5.972E-01  e=7.786E+00  Human respiratory syncytial virus A2

Organism: NCBI:txid2014267

Solvent-accessible surface area (backbone atoms only — not comparable to full-atom values): 4670 Å² total; per-residue (Å²): 134,87,79,86,69,96,66,82,52,63,46,66,53,89,89,65,82,71,80,50,51,74,51,77,55,83,44,26,35,36,41,37,44,76,87,48,103,50,64,53,75,47,83,35,56,69,58,25,51,54,51,48,54,54,49,48,56,51,54,73,70,23,46,72,36,78,75,41,51,62,60,64,76,77,109

Secondary structure (DSSP, 8-state):
-PPPPS---EEPPTT---SEEEEEETTEEEEEESSSS-EEEEE-HHHHHHHHHHHHHHHHHSEEPHHHHHHHTT-

Radius of gyration: 14.94 Å; Cα contacts (8 Å, |Δi|>4): 83; chains: 1; bounding box: 27×38×32 Å